Protein AF-A0A158E455-F1 (afdb_monomer)

pLDDT: mean 88.79, std 14.78, range [35.44, 98.5]

Organism: NCBI:txid1777141

Sequence (171 aa):
MMLLIKARADGWKKPTSAQAAAGNYKKPRMKWNGLDIAIENPKGTVREGVDETGKAWRTVFEHAYGEISGTEGVDGDPVDVYLGPDESAPEVYIVRQMRRKKWDQYDEDKCFLGFPSMGAAKRAYLNHYDDPRFFGGIIAMPVAEFVRKVRATREKPAMIKSILFMRSAVR

Secondary structure (DSSP, 8-state):
--SHHHHTTTT--PPPHHHHHHT-S---EEEETTEEEEEEE-TT-EEEEE-TTS-EEEEE-SSEEEEETT---TTSSPPEEEE-S-TT-SEEEEEEEEETTEEEEEEEEEEEES-S-HHHHHHHHHHH-S-GGGEEEEEEEEHHHHHHHHHHTTTS---GGG-PPP-----

InterPro domains:
  IPR041595 Inorganic pyrophosphatase domain [PF18823] (18-149)

Structure (mmCIF, N/CA/C/O backbone):
data_AF-A0A158E455-F1
#
_entry.id   AF-A0A158E455-F1
#
loop_
_atom_site.group_PDB
_atom_site.id
_atom_site.type_symbol
_atom_site.label_atom_id
_atom_site.label_alt_id
_atom_site.label_comp_id
_atom_site.label_asym_id
_atom_site.label_entity_id
_atom_site.label_seq_id
_atom_site.pdbx_PDB_ins_code
_atom_site.Cartn_x
_atom_site.Cartn_y
_atom_site.Cartn_z
_atom_site.occupancy
_atom_site.B_iso_or_equiv
_atom_site.auth_seq_id
_atom_site.auth_comp_id
_atom_site.auth_asym_id
_atom_site.auth_atom_id
_atom_site.pdbx_PDB_model_num
ATOM 1 N N . MET A 1 1 ? -24.034 3.008 -6.604 1.00 42.34 1 MET A N 1
ATOM 2 C CA . MET A 1 1 ? -22.586 2.749 -6.427 1.00 42.34 1 MET A CA 1
ATOM 3 C C . MET A 1 1 ? -21.984 3.603 -5.294 1.00 42.34 1 MET A C 1
ATOM 5 O O . MET A 1 1 ? -20.957 4.233 -5.482 1.00 42.34 1 MET A O 1
ATOM 9 N N . MET A 1 2 ? -22.626 3.663 -4.114 1.00 35.44 2 MET A N 1
ATOM 10 C CA . MET A 1 2 ? -22.209 4.527 -2.984 1.00 35.44 2 MET A CA 1
ATOM 11 C C . MET A 1 2 ? -22.090 3.752 -1.655 1.00 35.44 2 MET A C 1
ATOM 13 O O . MET A 1 2 ? -21.823 4.336 -0.610 1.00 35.44 2 MET A O 1
ATOM 17 N N . LEU A 1 3 ? -22.278 2.425 -1.693 1.00 36.47 3 LEU A N 1
ATOM 18 C CA . LEU A 1 3 ? -22.377 1.575 -0.501 1.00 36.47 3 LEU A CA 1
ATOM 19 C C . LEU A 1 3 ? -21.022 1.030 -0.004 1.00 36.47 3 LEU A C 1
ATOM 21 O O . LEU A 1 3 ? -20.918 0.647 1.152 1.00 36.47 3 LEU A O 1
ATOM 25 N N . LEU A 1 4 ? -19.975 1.024 -0.839 1.00 48.88 4 LEU A N 1
ATOM 26 C CA . LEU A 1 4 ? -18.716 0.315 -0.543 1.00 48.88 4 LEU A CA 1
ATOM 27 C C . LEU A 1 4 ? -17.630 1.181 0.121 1.00 48.88 4 LEU A C 1
ATOM 29 O O . LEU A 1 4 ? -16.778 0.652 0.825 1.00 48.88 4 LEU A O 1
ATOM 33 N N . ILE A 1 5 ? -17.677 2.515 -0.016 1.00 46.38 5 ILE A N 1
ATOM 34 C CA . ILE A 1 5 ? -16.714 3.404 0.668 1.00 46.38 5 ILE A CA 1
ATOM 35 C C . ILE A 1 5 ? -16.976 3.439 2.187 1.00 46.38 5 ILE A C 1
ATOM 37 O O . ILE A 1 5 ? -16.020 3.516 2.955 1.00 46.38 5 ILE A O 1
ATOM 41 N N . LYS A 1 6 ? -18.239 3.313 2.632 1.00 41.88 6 LYS A N 1
ATOM 42 C CA . LYS A 1 6 ? -18.596 3.279 4.066 1.00 41.88 6 LYS A CA 1
ATOM 43 C C . LYS A 1 6 ? -17.977 2.082 4.798 1.00 41.88 6 LYS A C 1
ATOM 45 O O . LYS A 1 6 ? -17.350 2.268 5.836 1.00 41.88 6 LYS A O 1
ATOM 50 N N . ALA A 1 7 ? -18.000 0.895 4.185 1.00 51.38 7 ALA A N 1
ATOM 51 C CA . ALA A 1 7 ? -17.454 -0.323 4.791 1.00 51.38 7 ALA A CA 1
ATOM 52 C C . ALA A 1 7 ? -15.953 -0.232 5.143 1.00 51.38 7 ALA A C 1
ATOM 54 O O . ALA A 1 7 ? -15.480 -0.948 6.020 1.00 51.38 7 ALA A O 1
ATOM 55 N N . ARG A 1 8 ? -15.192 0.661 4.490 1.00 63.69 8 ARG A N 1
ATOM 56 C CA . ARG A 1 8 ? -13.734 0.780 4.666 1.00 63.69 8 ARG A CA 1
ATOM 57 C C . ARG A 1 8 ? -13.305 1.629 5.869 1.00 63.69 8 ARG A C 1
ATOM 59 O O . ARG A 1 8 ? -12.115 1.677 6.167 1.00 63.69 8 ARG A O 1
ATOM 66 N N . ALA A 1 9 ? -14.234 2.307 6.545 1.00 69.12 9 ALA A N 1
ATOM 67 C CA . ALA A 1 9 ? -13.944 3.142 7.717 1.00 69.12 9 ALA A CA 1
ATOM 68 C C . ALA A 1 9 ? -14.793 2.790 8.950 1.00 69.12 9 ALA A C 1
ATOM 70 O O . ALA A 1 9 ? -14.495 3.261 10.050 1.00 69.12 9 ALA A O 1
ATOM 71 N N . ASP A 1 10 ? -15.838 1.974 8.789 1.00 80.44 10 ASP A N 1
ATOM 72 C CA . ASP A 1 10 ? -16.776 1.660 9.863 1.00 80.44 10 ASP A CA 1
ATOM 73 C C . ASP A 1 10 ? -16.066 1.019 11.067 1.00 80.44 10 ASP A C 1
ATOM 75 O O . ASP A 1 10 ? -15.408 -0.019 10.983 1.00 80.44 10 ASP A O 1
ATOM 79 N N . GLY A 1 11 ? -16.191 1.669 12.225 1.00 81.81 11 GLY A N 1
ATOM 80 C CA . GLY A 1 11 ? -15.572 1.219 13.471 1.00 81.81 11 GLY A CA 1
ATOM 81 C C . GLY A 1 11 ? -14.066 1.479 13.589 1.00 81.81 11 GLY A C 1
ATOM 82 O O . GLY A 1 11 ? -13.479 1.034 14.581 1.00 81.81 11 GLY A O 1
ATOM 83 N N . TRP A 1 12 ? -13.450 2.196 12.641 1.00 92.62 12 TRP A N 1
ATOM 84 C CA . TRP A 1 12 ? -12.068 2.660 12.759 1.00 92.62 12 TRP A CA 1
ATOM 85 C C . TRP A 1 12 ? -11.951 3.782 13.794 1.00 92.62 12 TRP A C 1
ATOM 87 O O . TRP A 1 12 ? -12.783 4.689 13.861 1.00 92.62 12 TRP A O 1
ATOM 97 N N . LYS A 1 13 ? -10.884 3.742 14.591 1.00 93.00 13 LYS A N 1
ATOM 98 C CA . LYS A 1 13 ? -10.484 4.825 15.494 1.00 93.00 13 LYS A CA 1
ATOM 99 C C . LYS A 1 13 ? -9.007 5.102 15.269 1.00 93.00 13 LYS A C 1
ATOM 101 O O . LYS A 1 13 ? -8.232 4.155 15.170 1.00 93.00 13 LYS A O 1
ATOM 106 N N . LYS A 1 14 ? -8.625 6.382 15.228 1.00 92.75 14 LYS A N 1
ATOM 107 C CA . LYS A 1 14 ? -7.219 6.777 15.086 1.00 92.75 14 LYS A CA 1
ATOM 108 C C . LYS A 1 14 ? -6.409 6.174 16.246 1.00 92.75 14 LYS A C 1
ATOM 110 O O . LYS A 1 14 ? -6.734 6.481 17.396 1.00 92.75 14 LYS A O 1
ATOM 115 N N . PRO A 1 15 ? -5.403 5.324 15.976 1.00 93.69 15 PRO A N 1
ATOM 116 C CA . PRO A 1 15 ? -4.553 4.781 17.027 1.00 93.69 15 PRO A CA 1
ATOM 117 C C . PRO A 1 15 ? -3.640 5.868 17.601 1.00 93.69 15 PRO A C 1
ATOM 119 O O . PRO A 1 15 ? -3.323 6.855 16.931 1.00 93.69 15 PRO A O 1
ATOM 122 N N . THR A 1 16 ? -3.179 5.676 18.836 1.00 92.19 16 THR A N 1
ATOM 123 C CA . THR A 1 16 ? -2.035 6.438 19.357 1.00 92.19 16 THR A CA 1
ATOM 124 C C . THR A 1 16 ? -0.754 6.041 18.619 1.00 92.19 16 THR A C 1
ATOM 126 O O . THR A 1 16 ? -0.686 4.973 18.010 1.00 92.19 16 THR A O 1
ATOM 129 N N . SER A 1 17 ? 0.300 6.857 18.706 1.00 88.12 17 SER A N 1
ATOM 130 C CA . SER A 1 17 ? 1.594 6.523 18.091 1.00 88.12 17 SER A CA 1
ATOM 131 C C . SER A 1 17 ? 2.155 5.190 18.596 1.00 88.12 17 SER A C 1
ATOM 133 O O . SER A 1 17 ? 2.675 4.410 17.805 1.00 88.12 17 SER A O 1
ATOM 135 N N . ALA A 1 18 ? 1.989 4.893 19.890 1.00 90.62 18 ALA A N 1
ATOM 136 C CA . ALA A 1 18 ? 2.411 3.623 20.478 1.00 90.62 18 ALA A CA 1
ATOM 137 C C . ALA A 1 18 ? 1.596 2.437 19.937 1.00 90.62 18 ALA A C 1
AT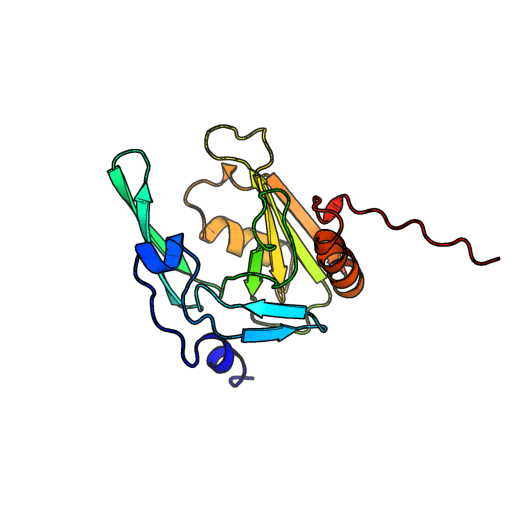OM 139 O O . ALA A 1 18 ? 2.161 1.390 19.643 1.00 90.62 18 ALA A O 1
ATOM 140 N N . GLN A 1 19 ? 0.283 2.612 19.756 1.00 93.62 19 GLN A N 1
ATOM 141 C CA . GLN A 1 19 ? -0.570 1.576 19.174 1.00 93.62 19 GLN A CA 1
ATOM 142 C C . GLN A 1 19 ? -0.249 1.318 17.703 1.00 93.62 19 GLN A C 1
ATOM 144 O O . GLN A 1 19 ? -0.213 0.168 17.276 1.00 93.62 19 GLN A O 1
ATOM 149 N N . ALA A 1 20 ? -0.008 2.382 16.934 1.00 89.19 20 ALA A N 1
ATOM 150 C CA . ALA A 1 20 ? 0.389 2.275 15.537 1.00 89.19 20 ALA A CA 1
ATOM 151 C C . ALA A 1 20 ? 1.741 1.561 15.400 1.00 89.19 20 ALA A C 1
ATOM 153 O O . ALA A 1 20 ? 1.863 0.666 14.574 1.00 89.19 20 ALA A O 1
ATOM 154 N N . ALA A 1 21 ? 2.722 1.903 16.244 1.00 87.00 21 ALA A N 1
ATOM 155 C CA . ALA A 1 21 ? 4.034 1.255 16.254 1.00 87.00 21 ALA A CA 1
ATOM 156 C C . ALA A 1 21 ? 3.970 -0.225 16.668 1.00 87.00 21 ALA A C 1
ATOM 158 O O . ALA A 1 21 ? 4.698 -1.043 16.124 1.00 87.00 21 ALA A O 1
ATOM 159 N N . ALA A 1 22 ? 3.094 -0.577 17.612 1.00 89.75 22 ALA A N 1
ATOM 160 C CA . ALA A 1 22 ? 2.907 -1.959 18.052 1.00 89.75 22 ALA A CA 1
ATOM 161 C C . ALA A 1 22 ? 1.948 -2.771 17.158 1.00 89.75 22 ALA A C 1
ATOM 163 O O . ALA A 1 22 ? 1.731 -3.952 17.418 1.00 89.75 22 ALA A O 1
ATOM 164 N N . GLY A 1 23 ? 1.290 -2.139 16.180 1.00 88.44 23 GLY A N 1
ATOM 165 C CA . GLY A 1 23 ? 0.251 -2.766 15.357 1.00 88.44 23 GLY A CA 1
ATOM 166 C C . GLY A 1 23 ? -1.007 -3.215 16.123 1.00 88.44 23 GLY A C 1
ATOM 167 O O . GLY A 1 23 ? -1.867 -3.883 15.551 1.00 88.44 23 GLY A O 1
ATOM 168 N N . ASN A 1 24 ? -1.158 -2.862 17.406 1.00 90.88 24 ASN A N 1
ATOM 169 C CA . ASN A 1 24 ? -2.151 -3.441 18.322 1.00 90.88 24 ASN A CA 1
ATOM 170 C C . ASN A 1 24 ? -3.422 -2.584 18.480 1.00 90.88 24 ASN A C 1
ATOM 172 O O . ASN A 1 24 ? -3.852 -2.230 19.580 1.00 90.88 24 ASN A O 1
ATOM 176 N N . TYR A 1 25 ? -4.059 -2.262 17.359 1.00 92.88 25 TYR A N 1
ATOM 177 C CA . TYR A 1 25 ? -5.288 -1.471 17.316 1.00 92.88 25 TYR A CA 1
ATOM 178 C C . TYR A 1 25 ? -6.350 -2.121 16.430 1.00 92.88 25 TYR A C 1
ATOM 180 O O . TYR A 1 25 ? -6.087 -3.026 15.640 1.00 92.88 25 TYR A O 1
ATOM 188 N N . LYS A 1 26 ? -7.599 -1.669 16.576 1.00 91.50 26 LYS A N 1
ATOM 189 C CA . LYS A 1 26 ? -8.715 -2.199 15.791 1.00 91.50 26 LYS A CA 1
ATOM 190 C C . LYS A 1 26 ? -8.626 -1.702 14.344 1.00 91.50 26 LYS A C 1
ATOM 192 O O . LYS A 1 26 ? -8.987 -0.561 14.061 1.00 91.50 26 LYS A O 1
ATOM 197 N N . LYS A 1 27 ? -8.217 -2.593 13.442 1.00 93.75 27 LYS A N 1
ATOM 198 C CA . LYS A 1 27 ? -8.256 -2.410 11.985 1.00 93.75 27 LYS A CA 1
ATOM 199 C C . LYS A 1 27 ? -9.591 -2.957 11.440 1.00 93.75 27 LYS A C 1
ATOM 201 O O . LYS A 1 27 ? -9.867 -4.143 11.653 1.00 93.75 27 LYS A O 1
ATOM 206 N N . PRO A 1 28 ? -10.457 -2.156 10.781 1.00 93.94 28 PRO A N 1
ATOM 207 C CA . PRO A 1 28 ? -11.573 -2.691 10.002 1.00 93.94 28 PRO A CA 1
ATOM 208 C C . PRO A 1 28 ? -11.074 -3.714 8.985 1.00 93.94 28 PRO A C 1
ATOM 210 O O . PRO A 1 28 ? -9.942 -3.617 8.513 1.00 93.94 28 PRO A O 1
ATOM 213 N N . ARG A 1 29 ? -11.908 -4.696 8.644 1.00 92.38 29 ARG A N 1
ATOM 214 C CA . ARG A 1 29 ? -11.509 -5.787 7.752 1.00 92.38 29 ARG A CA 1
ATOM 215 C C . ARG A 1 29 ? -12.455 -5.915 6.575 1.00 92.38 29 ARG A C 1
ATOM 217 O O . ARG A 1 29 ? -13.658 -5.714 6.725 1.00 92.38 29 ARG A O 1
ATOM 224 N N . MET A 1 30 ? -11.917 -6.307 5.427 1.00 91.88 30 MET A 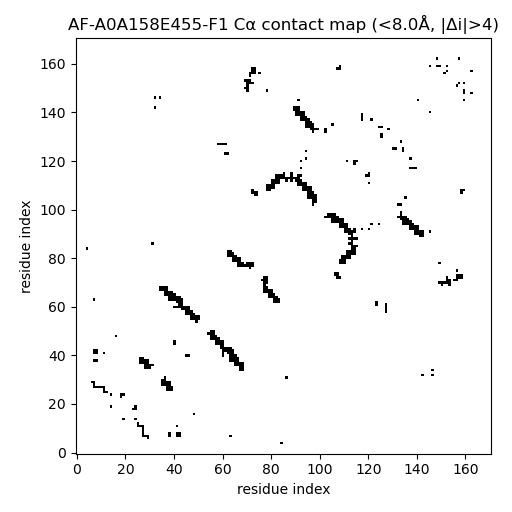N 1
ATOM 225 C CA . MET A 1 30 ? -12.708 -6.660 4.251 1.00 91.88 30 MET A CA 1
ATOM 226 C C . MET A 1 30 ? -12.157 -7.907 3.564 1.00 91.88 30 MET A C 1
ATOM 228 O O . MET A 1 30 ? -10.973 -8.226 3.669 1.00 91.88 30 MET A O 1
ATOM 232 N N . LYS A 1 31 ? -13.028 -8.608 2.835 1.00 93.38 31 LYS A N 1
ATOM 233 C CA . LYS A 1 31 ? -12.631 -9.714 1.963 1.00 93.38 31 LYS A CA 1
ATOM 234 C C . LYS A 1 31 ? -12.549 -9.224 0.522 1.00 93.38 31 LYS A C 1
ATOM 236 O O . LYS A 1 31 ? -13.455 -8.539 0.062 1.00 93.38 31 LYS A O 1
ATOM 241 N N . TRP A 1 32 ? -11.501 -9.617 -0.195 1.00 94.31 32 TRP A N 1
ATOM 242 C CA . TRP A 1 32 ? -11.344 -9.328 -1.623 1.00 94.31 32 TRP A CA 1
ATOM 243 C C . TRP A 1 32 ? -10.666 -10.512 -2.313 1.00 94.31 32 TRP A C 1
ATOM 245 O O . TRP A 1 32 ? -9.579 -10.913 -1.912 1.00 94.31 32 TRP A O 1
ATOM 255 N N . ASN A 1 33 ? -11.322 -11.125 -3.306 1.00 94.06 33 ASN A N 1
ATOM 256 C CA . ASN A 1 33 ? -10.826 -12.317 -4.019 1.00 94.06 33 ASN A CA 1
ATOM 257 C C . ASN A 1 33 ? -10.305 -13.446 -3.095 1.00 94.06 33 ASN A C 1
ATOM 259 O O . ASN A 1 33 ? -9.307 -14.112 -3.369 1.00 94.06 33 ASN A O 1
ATOM 263 N N . GLY A 1 34 ? -10.980 -13.653 -1.958 1.00 94.50 34 GLY A N 1
ATOM 264 C CA . GLY A 1 34 ? -10.594 -14.650 -0.955 1.00 94.50 34 GLY A CA 1
ATOM 265 C C . GLY A 1 34 ? -9.356 -14.287 -0.123 1.00 94.50 34 GLY A C 1
ATOM 266 O O . GLY A 1 34 ? -8.843 -15.150 0.590 1.00 94.50 34 GLY A O 1
ATOM 267 N N . LEU A 1 35 ? -8.857 -13.056 -0.216 1.00 95.94 35 LEU A N 1
ATOM 268 C CA . LEU A 1 35 ? -7.879 -12.470 0.700 1.00 95.94 35 LEU A CA 1
ATOM 269 C C . LEU A 1 35 ? -8.599 -11.721 1.825 1.00 95.94 35 LEU A C 1
ATOM 271 O O . LEU A 1 35 ? -9.733 -11.270 1.655 1.00 95.94 35 LEU A O 1
ATOM 275 N N . ASP A 1 36 ? -7.936 -11.601 2.972 1.00 96.25 36 ASP A N 1
ATOM 276 C CA . ASP A 1 36 ? -8.393 -10.800 4.104 1.00 96.25 36 ASP A CA 1
ATOM 277 C C . ASP A 1 36 ? -7.516 -9.555 4.222 1.00 96.25 36 ASP A C 1
ATOM 279 O O . ASP A 1 36 ? -6.300 -9.671 4.351 1.00 96.25 36 ASP A O 1
ATOM 283 N N . ILE A 1 37 ? -8.131 -8.378 4.165 1.00 96.00 37 ILE A N 1
ATOM 284 C CA . ILE A 1 37 ? -7.434 -7.094 4.181 1.00 96.00 37 ILE A CA 1
ATOM 285 C C . ILE A 1 37 ? -7.776 -6.384 5.483 1.00 96.00 37 ILE A C 1
ATOM 287 O O . ILE A 1 37 ? -8.957 -6.168 5.768 1.00 96.00 37 ILE A O 1
ATOM 291 N N . ALA A 1 38 ? -6.756 -6.016 6.257 1.00 95.69 38 ALA A N 1
ATOM 292 C CA . ALA A 1 38 ? -6.908 -5.175 7.437 1.00 95.69 38 ALA A CA 1
ATOM 293 C C . ALA A 1 38 ? -6.600 -3.723 7.062 1.00 95.69 38 ALA A C 1
ATOM 295 O O . ALA A 1 38 ? -5.531 -3.426 6.543 1.00 95.69 38 ALA A O 1
ATOM 296 N N . ILE A 1 39 ? -7.544 -2.820 7.309 1.00 95.81 39 ILE A N 1
ATOM 297 C CA . ILE A 1 39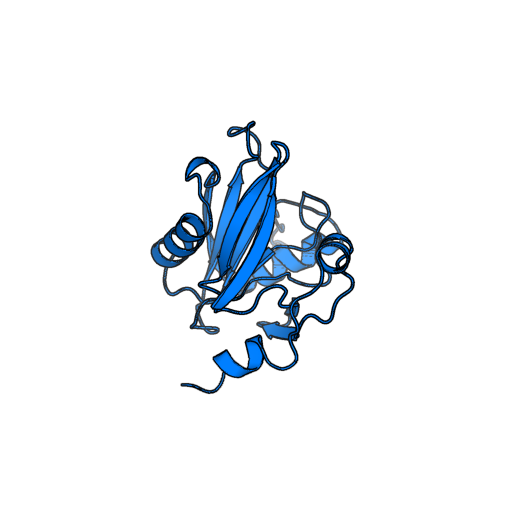 ? -7.440 -1.411 6.933 1.00 95.81 39 ILE A CA 1
ATOM 298 C C . ILE A 1 39 ? -6.825 -0.635 8.095 1.00 95.81 39 ILE A C 1
ATOM 300 O O . ILE A 1 39 ? -7.418 -0.509 9.167 1.00 95.81 39 ILE A O 1
ATOM 304 N N . GLU A 1 40 ? -5.639 -0.092 7.863 1.00 95.19 40 GLU A N 1
ATOM 305 C CA . GLU A 1 40 ? -4.872 0.672 8.845 1.00 95.19 40 GLU A CA 1
ATOM 306 C C . GLU A 1 40 ? -5.239 2.150 8.824 1.00 95.19 40 GLU A C 1
ATOM 308 O O . GLU A 1 40 ? -5.487 2.763 9.865 1.00 95.19 40 GLU A O 1
ATOM 313 N N . ASN A 1 41 ? -5.341 2.709 7.618 1.00 95.31 41 ASN A N 1
ATOM 314 C CA . ASN A 1 41 ? -5.663 4.104 7.377 1.00 95.31 41 ASN A CA 1
ATOM 315 C C . ASN A 1 41 ? -6.782 4.199 6.332 1.00 95.31 41 ASN A C 1
ATOM 317 O O . ASN A 1 41 ? -6.525 4.097 5.130 1.00 95.31 41 ASN A O 1
ATOM 321 N N . PRO A 1 42 ? -8.043 4.406 6.752 1.00 94.94 42 PRO A N 1
ATOM 322 C CA . PRO A 1 42 ? -9.134 4.675 5.829 1.00 94.94 42 PRO A CA 1
ATOM 323 C C . PRO A 1 42 ? -8.885 5.931 4.985 1.00 94.94 42 PRO A C 1
ATOM 325 O O . PRO A 1 42 ? -8.183 6.861 5.396 1.00 94.94 42 PRO A O 1
ATOM 328 N N . LYS A 1 43 ? -9.527 5.993 3.815 1.00 93.44 43 LYS A N 1
ATOM 329 C CA . LYS A 1 43 ? -9.500 7.179 2.950 1.00 93.44 43 LYS A CA 1
ATOM 330 C C . LYS A 1 43 ? -9.948 8.428 3.722 1.00 93.44 43 LYS A C 1
ATOM 332 O O . LYS A 1 43 ? -10.958 8.404 4.419 1.00 93.44 43 LYS A O 1
ATOM 337 N N . GLY A 1 44 ? -9.222 9.525 3.543 1.00 92.88 44 GLY A N 1
ATOM 338 C CA . GLY A 1 44 ? -9.453 10.819 4.182 1.00 92.88 44 GLY A CA 1
ATOM 339 C C . GLY A 1 44 ? -8.838 10.946 5.576 1.00 92.88 44 GLY A C 1
ATOM 340 O O . GLY A 1 44 ? -8.844 12.040 6.137 1.00 92.88 44 GLY A O 1
ATOM 341 N N . THR A 1 45 ? -8.291 9.865 6.140 1.00 94.31 45 THR A N 1
ATOM 342 C CA . THR A 1 45 ? -7.599 9.932 7.431 1.00 94.31 45 THR A CA 1
ATOM 343 C C . THR A 1 45 ? -6.192 10.501 7.285 1.00 94.31 45 THR A C 1
ATOM 345 O O . THR A 1 45 ? -5.645 10.620 6.186 1.00 94.31 45 THR A O 1
ATOM 348 N N . VAL A 1 46 ? -5.616 10.889 8.420 1.00 92.88 46 VAL A N 1
ATOM 349 C CA . VAL A 1 46 ? -4.293 11.501 8.496 1.00 92.88 46 VAL A CA 1
ATOM 350 C C . VAL A 1 46 ? -3.410 10.663 9.404 1.00 92.88 46 VAL A C 1
ATOM 352 O O . VAL A 1 46 ? -3.790 10.379 10.545 1.00 92.88 46 VAL A O 1
ATOM 355 N N . ARG A 1 47 ? -2.216 10.335 8.912 1.00 90.94 47 ARG A N 1
ATOM 356 C CA . ARG A 1 47 ? -1.111 9.823 9.724 1.00 90.94 47 ARG A CA 1
ATOM 357 C C . ARG A 1 47 ? -0.071 10.923 9.860 1.00 90.94 47 ARG A C 1
ATOM 359 O O . ARG A 1 47 ? 0.198 11.649 8.909 1.00 90.94 47 ARG A O 1
ATOM 366 N N . GLU A 1 48 ? 0.478 11.070 11.049 1.00 91.38 48 GLU A N 1
ATOM 367 C CA . GLU A 1 48 ? 1.465 12.098 11.354 1.00 91.38 48 GLU A CA 1
ATOM 368 C C . GLU A 1 48 ? 2.460 11.560 12.373 1.00 91.38 48 GLU A C 1
ATOM 370 O O . GLU A 1 48 ? 2.165 10.610 13.104 1.00 91.38 48 GLU A O 1
ATOM 375 N N . GLY A 1 49 ? 3.642 12.156 12.402 1.00 89.50 49 GLY A N 1
ATOM 376 C CA . GLY A 1 49 ? 4.719 11.738 13.280 1.00 89.50 49 GLY A CA 1
ATOM 377 C C . GLY A 1 49 ? 5.904 12.681 13.193 1.00 89.50 49 GLY A C 1
ATOM 378 O O . GLY A 1 49 ? 5.797 13.798 12.690 1.00 89.50 49 GLY A O 1
ATOM 379 N N . VAL A 1 50 ? 7.039 12.214 13.697 1.00 89.31 50 VAL A N 1
ATOM 380 C CA . VAL A 1 50 ? 8.315 12.926 13.667 1.00 89.31 50 VAL A CA 1
ATOM 381 C C . VAL A 1 50 ? 9.345 11.995 13.036 1.00 89.31 50 VAL A C 1
ATOM 383 O O . VAL A 1 50 ? 9.334 10.798 13.319 1.00 89.31 50 VAL A O 1
ATOM 386 N N . ASP A 1 51 ? 10.164 12.505 12.119 1.00 84.88 51 ASP A N 1
ATOM 387 C CA . ASP A 1 51 ? 11.219 11.721 11.476 1.00 84.88 51 ASP A CA 1
ATOM 388 C C . ASP A 1 51 ? 12.493 11.636 12.336 1.00 84.88 51 ASP A C 1
ATOM 390 O O . ASP A 1 51 ? 12.589 12.228 13.412 1.00 84.88 51 ASP A O 1
ATOM 394 N N . GLU A 1 52 ? 13.498 10.906 11.844 1.00 84.38 52 GLU A N 1
ATOM 395 C CA . GLU A 1 52 ? 14.799 10.719 12.509 1.00 84.38 52 GLU A CA 1
ATOM 396 C C . GLU A 1 52 ? 15.532 12.036 12.824 1.00 84.38 52 GLU A C 1
ATOM 398 O O . GLU A 1 52 ? 16.424 12.056 13.667 1.00 84.38 52 GLU A O 1
ATOM 403 N N . THR A 1 53 ? 15.190 13.132 12.138 1.00 88.38 53 THR A N 1
ATOM 404 C CA . THR A 1 53 ? 15.809 14.455 12.314 1.00 88.38 53 THR A CA 1
ATOM 405 C C . THR A 1 53 ? 15.033 15.356 13.270 1.00 88.38 53 THR A C 1
ATOM 407 O O . THR A 1 53 ? 15.427 16.499 13.494 1.00 88.38 53 THR A O 1
ATOM 410 N N . GLY A 1 54 ? 13.929 14.865 13.841 1.00 90.88 54 GLY A N 1
ATOM 411 C CA . GLY A 1 54 ? 13.043 15.666 14.681 1.00 90.88 54 GLY A CA 1
ATOM 412 C C . GLY A 1 54 ? 12.037 16.501 13.883 1.00 90.88 54 GLY A C 1
ATOM 413 O O . GLY A 1 54 ? 11.297 17.291 14.470 1.00 90.88 54 GLY A O 1
ATOM 414 N N . LYS A 1 55 ? 11.967 16.339 12.555 1.00 91.19 55 LYS A N 1
ATOM 415 C CA . LYS A 1 55 ? 11.023 17.079 11.715 1.00 91.19 55 LYS A CA 1
ATOM 416 C C . LYS A 1 55 ? 9.656 16.397 11.726 1.00 91.19 55 LYS A C 1
ATOM 418 O O . LYS A 1 55 ? 9.534 15.206 11.441 1.00 91.19 55 LYS A O 1
ATOM 423 N N . ALA A 1 56 ? 8.612 17.168 12.024 1.00 93.44 56 ALA A N 1
ATOM 424 C CA . ALA A 1 56 ? 7.238 16.690 11.937 1.00 93.44 56 ALA A CA 1
ATOM 425 C C . ALA A 1 56 ? 6.843 16.397 10.480 1.00 93.44 56 ALA A C 1
ATOM 427 O O . ALA A 1 56 ? 7.151 17.171 9.569 1.00 93.44 56 ALA A O 1
ATOM 428 N N . TRP A 1 57 ? 6.1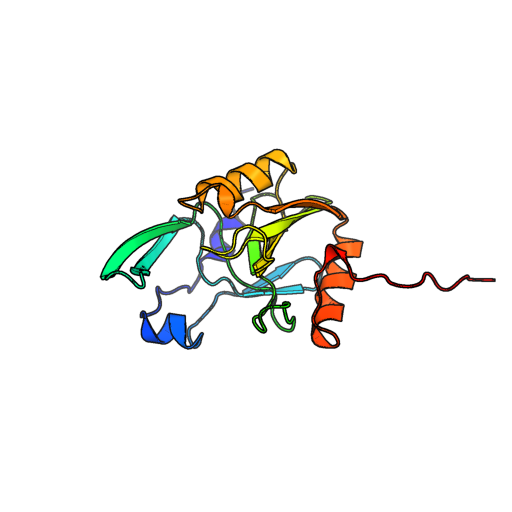16 15.303 10.271 1.00 91.00 57 TRP A N 1
ATOM 429 C CA . TRP A 1 57 ? 5.543 14.922 8.985 1.00 91.00 57 TRP A CA 1
ATOM 430 C C . TRP A 1 57 ? 4.061 14.591 9.137 1.00 91.00 57 TRP A C 1
ATOM 432 O O . TRP A 1 57 ? 3.588 14.214 10.211 1.00 91.00 57 TRP A O 1
ATOM 442 N N . ARG A 1 58 ? 3.318 14.750 8.041 1.00 93.38 58 ARG A N 1
ATOM 443 C CA . ARG A 1 58 ? 1.875 14.529 7.983 1.00 93.38 58 ARG A CA 1
ATOM 444 C C . ARG A 1 58 ? 1.488 14.069 6.584 1.00 93.38 58 ARG A C 1
ATOM 446 O O . ARG A 1 58 ? 1.804 14.751 5.615 1.00 93.38 58 ARG A O 1
ATOM 453 N N . THR A 1 59 ? 0.741 12.977 6.506 1.00 92.56 59 THR A N 1
ATOM 454 C CA . THR A 1 59 ? 0.267 12.384 5.254 1.00 92.56 59 THR A CA 1
ATOM 455 C C . THR A 1 59 ? -1.242 12.204 5.309 1.00 92.56 59 THR A C 1
ATOM 457 O O . THR A 1 59 ? -1.780 11.618 6.252 1.00 92.56 59 THR A O 1
ATOM 460 N N . VAL A 1 60 ? -1.933 12.714 4.289 1.00 93.94 60 VAL A N 1
ATOM 461 C CA . VAL A 1 60 ? -3.370 12.499 4.086 1.00 93.94 60 VAL A CA 1
ATOM 462 C C . VAL A 1 60 ? -3.555 11.290 3.173 1.00 93.94 60 VAL A C 1
ATOM 464 O O . VAL A 1 60 ? -2.972 11.219 2.094 1.00 93.94 60 VAL A O 1
ATOM 467 N N . PHE A 1 61 ? -4.381 10.336 3.588 1.00 94.31 61 PHE A N 1
ATOM 468 C CA . PHE A 1 61 ? -4.639 9.123 2.818 1.00 94.31 61 PHE A CA 1
ATOM 469 C C . PHE A 1 61 ? -5.733 9.365 1.771 1.00 94.31 61 PHE A C 1
ATOM 471 O O . PHE A 1 61 ? -6.921 9.266 2.063 1.00 94.31 61 PHE A O 1
ATOM 478 N N . GLU A 1 62 ? -5.356 9.667 0.525 1.00 94.44 62 GLU A N 1
ATOM 479 C CA . GLU A 1 62 ? -6.309 9.815 -0.598 1.00 94.44 62 GLU A CA 1
ATOM 480 C C . GLU A 1 62 ? -7.034 8.503 -0.950 1.00 94.44 62 GLU A C 1
ATOM 482 O O . GLU A 1 62 ? -8.147 8.502 -1.491 1.00 94.44 62 GLU A O 1
ATOM 487 N N . HIS A 1 63 ? -6.412 7.383 -0.590 1.00 95.19 63 HIS A N 1
ATOM 488 C CA . HIS A 1 63 ? -6.907 6.023 -0.742 1.00 95.19 63 HIS A CA 1
ATOM 489 C C . HIS A 1 63 ? -6.817 5.300 0.598 1.00 95.19 63 HIS A C 1
ATOM 491 O O . HIS A 1 63 ? -5.941 5.604 1.403 1.00 95.19 63 HIS A O 1
ATOM 497 N N . ALA A 1 64 ? -7.721 4.347 0.836 1.00 95.69 64 ALA A N 1
ATOM 498 C CA . ALA A 1 64 ? -7.595 3.498 2.013 1.00 95.69 64 ALA A CA 1
ATOM 499 C C . ALA A 1 64 ? -6.342 2.626 1.872 1.00 95.69 64 ALA A C 1
ATOM 501 O O . ALA A 1 64 ? -6.079 2.110 0.784 1.00 95.69 64 ALA A O 1
ATOM 502 N N . TYR A 1 65 ? -5.608 2.481 2.964 1.00 96.38 65 TYR A N 1
ATOM 503 C CA . TYR A 1 65 ? -4.363 1.736 3.053 1.00 96.38 65 TYR A CA 1
ATOM 504 C C . TYR A 1 65 ? -4.427 0.730 4.196 1.00 96.38 65 TYR A C 1
ATOM 506 O O . TYR A 1 65 ? -5.086 0.965 5.218 1.00 96.38 65 TYR A O 1
ATOM 514 N N . GLY A 1 66 ? -3.727 -0.376 4.017 1.00 96.19 66 GLY A N 1
ATOM 515 C CA . GLY A 1 66 ? -3.433 -1.317 5.076 1.00 96.19 66 GLY A CA 1
ATOM 516 C C . GLY A 1 66 ? -2.693 -2.515 4.522 1.00 96.19 66 GLY A C 1
ATOM 517 O O . GLY A 1 66 ? -1.868 -2.363 3.628 1.00 96.19 66 GLY A O 1
ATOM 518 N N . GLU A 1 67 ? -3.039 -3.701 5.004 1.00 96.62 67 GLU A N 1
ATOM 519 C CA . GLU A 1 67 ? -2.224 -4.896 4.803 1.00 96.62 67 GLU A CA 1
ATOM 520 C C . GLU A 1 67 ? -3.065 -6.121 4.409 1.00 96.62 67 GLU A C 1
ATOM 522 O O . GLU A 1 67 ? -4.246 -6.244 4.765 1.00 96.62 67 GLU A O 1
ATOM 527 N N . ILE A 1 68 ? -2.448 -7.071 3.707 1.00 97.31 68 ILE A N 1
ATOM 528 C CA . ILE A 1 68 ? -3.041 -8.374 3.393 1.00 97.31 68 ILE A CA 1
ATOM 529 C C . ILE A 1 68 ? -2.661 -9.351 4.508 1.00 97.31 68 ILE A C 1
ATOM 531 O O . ILE A 1 68 ? -1.528 -9.820 4.600 1.00 97.31 68 ILE A O 1
ATOM 535 N N . SER A 1 69 ? -3.609 -9.689 5.378 1.00 95.75 69 SER A N 1
ATOM 536 C CA . SER A 1 69 ? -3.300 -10.489 6.564 1.00 95.75 69 SER A CA 1
ATOM 537 C C . SER A 1 69 ? -2.953 -11.940 6.239 1.00 95.75 69 SER A C 1
ATOM 539 O O . SER A 1 69 ? -3.555 -12.571 5.369 1.00 95.75 69 SER A O 1
ATOM 541 N N . GLY A 1 70 ? -2.008 -12.483 7.011 1.00 95.06 70 GLY A N 1
ATOM 542 C CA . GLY A 1 70 ? -1.492 -13.838 6.818 1.00 95.06 70 GLY A CA 1
ATOM 543 C C . GLY A 1 70 ? -0.519 -13.960 5.646 1.00 95.06 70 GLY A C 1
ATOM 544 O O . GLY A 1 70 ? -0.312 -15.069 5.163 1.00 95.06 70 GLY A O 1
ATOM 545 N N . THR A 1 71 ? 0.035 -12.839 5.186 1.00 96.19 71 THR A N 1
ATOM 546 C CA . THR A 1 71 ? 1.125 -12.769 4.208 1.00 96.19 71 THR A CA 1
ATOM 547 C C . THR A 1 71 ? 2.364 -12.210 4.897 1.00 96.19 71 THR A C 1
ATOM 549 O O . THR A 1 71 ? 2.240 -11.605 5.960 1.00 96.19 71 THR A O 1
ATOM 552 N N . GLU A 1 72 ? 3.533 -12.426 4.305 1.00 94.88 72 GLU A N 1
ATOM 553 C CA . GLU A 1 72 ? 4.797 -11.878 4.800 1.00 94.88 72 GLU A CA 1
ATOM 554 C C . GLU A 1 72 ? 5.579 -11.287 3.623 1.00 94.88 72 GLU A C 1
ATOM 556 O O . GLU A 1 72 ? 5.846 -11.961 2.626 1.00 94.88 72 GLU A O 1
ATOM 561 N N . GLY A 1 73 ? 5.848 -9.991 3.687 1.00 90.19 73 GLY A N 1
ATOM 562 C CA . GLY A 1 73 ? 6.679 -9.243 2.764 1.00 90.19 73 GLY A CA 1
ATOM 563 C C . GLY A 1 73 ? 8.159 -9.537 2.980 1.00 90.19 73 GLY A C 1
ATOM 564 O O . GLY A 1 73 ? 8.571 -10.259 3.883 1.00 90.19 73 GLY A O 1
ATOM 565 N N . VAL A 1 74 ? 8.997 -8.983 2.110 1.00 88.94 74 VAL A N 1
ATOM 566 C CA . VAL A 1 74 ? 10.463 -9.134 2.210 1.00 88.94 74 VAL A CA 1
ATOM 567 C C . VAL A 1 74 ? 11.080 -8.384 3.394 1.00 88.94 74 VAL A C 1
ATOM 569 O O . VAL A 1 74 ? 12.226 -8.638 3.753 1.00 88.94 74 VAL A O 1
ATOM 572 N N . ASP A 1 75 ? 10.334 -7.434 3.938 1.00 85.88 75 ASP A N 1
ATOM 573 C CA . ASP A 1 75 ? 10.642 -6.583 5.078 1.00 85.88 75 ASP A CA 1
ATOM 574 C C . ASP A 1 75 ? 10.235 -7.231 6.408 1.00 85.88 75 ASP A C 1
ATOM 576 O O . ASP A 1 75 ? 10.625 -6.737 7.464 1.00 85.88 75 ASP A O 1
ATOM 580 N N . GLY A 1 76 ? 9.531 -8.368 6.357 1.00 89.56 76 GLY A N 1
ATOM 581 C CA . GLY A 1 76 ? 9.040 -9.105 7.521 1.00 89.56 76 GLY A CA 1
ATOM 582 C C . GLY A 1 76 ? 7.656 -8.662 8.001 1.00 89.56 76 GLY A C 1
ATOM 583 O O . GLY A 1 76 ? 7.111 -9.293 8.906 1.00 89.56 76 GLY A O 1
ATOM 584 N N . ASP A 1 77 ? 7.071 -7.634 7.384 1.00 91.75 77 ASP A N 1
ATOM 585 C CA . ASP A 1 77 ? 5.716 -7.165 7.672 1.00 91.75 77 ASP A CA 1
ATOM 586 C C . ASP A 1 77 ? 4.710 -7.761 6.671 1.00 91.75 77 ASP A C 1
ATOM 588 O O . ASP A 1 77 ? 5.095 -8.261 5.613 1.00 91.75 77 ASP A O 1
ATOM 592 N N . PRO A 1 78 ? 3.399 -7.783 6.962 1.00 95.50 78 PRO A N 1
ATOM 593 C CA . PRO A 1 78 ? 2.412 -8.220 5.982 1.00 95.50 78 PRO A CA 1
ATOM 594 C C . PRO A 1 78 ? 2.409 -7.341 4.723 1.00 95.50 78 PRO A C 1
ATOM 596 O O . PRO A 1 78 ? 2.670 -6.147 4.781 1.00 95.50 78 PRO A O 1
ATOM 599 N N . VAL A 1 79 ? 2.061 -7.919 3.569 1.00 96.69 79 VAL A N 1
ATOM 600 C CA . VAL A 1 79 ? 2.112 -7.201 2.285 1.00 96.69 79 VAL A CA 1
ATOM 601 C C . VAL A 1 79 ? 1.151 -6.012 2.265 1.00 96.69 79 VAL A C 1
ATOM 603 O O . VAL A 1 79 ? -0.062 -6.169 2.447 1.00 96.69 79 VAL A O 1
ATOM 606 N N . ASP A 1 80 ? 1.697 -4.854 1.916 1.00 97.19 80 ASP A N 1
ATOM 607 C CA . ASP A 1 80 ? 0.994 -3.581 1.868 1.00 97.19 80 ASP A CA 1
ATOM 608 C C . ASP A 1 80 ? 0.037 -3.417 0.692 1.00 97.19 80 ASP A C 1
ATOM 610 O O . ASP A 1 80 ? 0.302 -3.829 -0.447 1.00 97.19 80 ASP A O 1
ATOM 614 N N . VAL A 1 81 ? -1.073 -2.722 0.953 1.00 97.62 81 VAL A N 1
ATOM 615 C CA . VAL A 1 81 ? -2.124 -2.498 -0.031 1.00 97.62 81 VAL A CA 1
ATOM 616 C C . VAL A 1 81 ? -2.783 -1.119 0.040 1.00 97.62 81 VAL A C 1
ATOM 618 O O . VAL A 1 81 ? -3.223 -0.656 1.088 1.00 97.62 81 VAL A O 1
ATOM 621 N N . TYR A 1 82 ? -2.947 -0.499 -1.129 1.00 97.81 82 TYR A N 1
ATOM 622 C CA . TYR A 1 82 ? -3.823 0.642 -1.381 1.00 97.81 82 TYR A CA 1
ATOM 623 C C . TYR A 1 82 ? -5.081 0.195 -2.124 1.00 97.81 82 TYR A C 1
ATOM 625 O O . TYR A 1 82 ? -5.024 -0.574 -3.087 1.00 97.81 82 TYR A O 1
ATOM 633 N N . LEU A 1 83 ? -6.227 0.735 -1.710 1.00 96.75 83 LEU A N 1
ATOM 634 C CA . LEU A 1 83 ? -7.536 0.364 -2.239 1.00 96.75 83 LEU A CA 1
ATOM 635 C C . LEU A 1 83 ? -8.138 1.488 -3.090 1.00 96.75 83 LEU A C 1
ATOM 637 O O . LEU A 1 83 ? -8.559 2.541 -2.593 1.00 96.75 83 LEU A O 1
ATOM 641 N N . GLY A 1 84 ? -8.228 1.225 -4.388 1.00 94.75 84 GLY A N 1
ATOM 642 C CA . GLY A 1 84 ? -8.930 2.026 -5.378 1.00 94.75 84 GLY A CA 1
ATOM 643 C C . GLY A 1 84 ? -10.455 1.840 -5.335 1.00 94.75 84 GLY A C 1
ATOM 644 O O . GLY A 1 84 ? -10.983 1.080 -4.510 1.00 94.75 84 GLY A O 1
ATOM 645 N N . PRO A 1 85 ? -11.195 2.595 -6.164 1.00 91.06 85 PRO A N 1
ATOM 646 C CA . PRO A 1 85 ? -12.656 2.624 -6.130 1.00 91.06 85 PRO A CA 1
ATOM 647 C C . PRO A 1 85 ? -13.339 1.426 -6.811 1.00 91.06 85 PRO A C 1
ATOM 649 O O . PRO A 1 85 ? -14.519 1.210 -6.548 1.00 91.06 85 PRO A O 1
ATOM 652 N N . ASP A 1 86 ? -12.643 0.669 -7.665 1.00 92.50 86 ASP A N 1
ATOM 653 C CA . ASP A 1 86 ? -13.233 -0.404 -8.474 1.00 92.50 86 ASP A CA 1
ATOM 654 C C . ASP A 1 86 ? -12.708 -1.782 -8.059 1.00 92.50 86 ASP A C 1
ATOM 656 O O . ASP A 1 86 ? -11.702 -2.257 -8.567 1.00 92.50 86 ASP A O 1
ATOM 660 N N . GLU A 1 87 ? -13.396 -2.470 -7.152 1.00 88.75 87 GLU A N 1
ATOM 661 C CA . GLU A 1 87 ? -12.968 -3.795 -6.671 1.00 88.75 87 GLU A CA 1
ATOM 662 C C . GLU A 1 87 ? -12.976 -4.890 -7.750 1.00 88.75 87 GLU A C 1
ATOM 664 O O . GLU A 1 87 ? -12.393 -5.955 -7.526 1.00 88.75 87 GLU A O 1
ATOM 669 N N . SER A 1 88 ? -13.605 -4.625 -8.903 1.00 90.06 88 SER A N 1
ATOM 670 C CA . SER A 1 88 ? -13.688 -5.542 -10.040 1.00 90.06 88 SER A CA 1
ATOM 671 C C . SER A 1 88 ? -12.552 -5.382 -11.051 1.00 90.06 88 SER A C 1
ATOM 673 O O . SER A 1 88 ? -12.490 -6.157 -12.008 1.00 90.06 88 SER A O 1
ATOM 675 N N . ALA A 1 89 ? -11.638 -4.424 -10.839 1.00 93.88 89 ALA A N 1
ATOM 676 C CA . ALA A 1 89 ? -10.509 -4.217 -11.737 1.00 93.88 89 ALA A CA 1
ATOM 677 C C . ALA A 1 89 ? -9.725 -5.534 -11.936 1.00 93.88 89 ALA A C 1
ATOM 679 O O . ALA A 1 89 ? -9.363 -6.190 -10.954 1.00 93.88 89 ALA A O 1
ATOM 680 N N . PRO A 1 90 ? -9.442 -5.931 -13.190 1.00 95.25 90 PRO A N 1
ATOM 681 C CA . PRO A 1 90 ? -8.888 -7.251 -13.500 1.00 95.25 90 PRO A CA 1
ATOM 682 C C . PRO A 1 90 ? -7.401 -7.387 -13.148 1.00 95.25 90 PRO A C 1
ATOM 684 O O . PRO A 1 90 ? -6.863 -8.499 -13.126 1.00 95.25 90 PRO A O 1
ATOM 687 N N . GLU A 1 91 ? -6.737 -6.265 -12.870 1.00 97.62 91 GLU A N 1
ATOM 688 C CA . GLU A 1 91 ? -5.311 -6.185 -12.587 1.00 97.62 91 GLU A CA 1
ATOM 689 C C . GLU A 1 91 ? -5.035 -5.558 -11.220 1.00 97.62 91 GLU A C 1
ATOM 691 O O . GLU A 1 91 ? -5.737 -4.665 -10.743 1.00 97.62 91 GLU A O 1
ATOM 696 N N . VAL A 1 92 ? -3.945 -6.022 -10.622 1.00 98.38 92 VAL A N 1
ATOM 697 C CA . VAL A 1 92 ? -3.266 -5.409 -9.488 1.00 98.38 92 VAL A CA 1
ATOM 698 C C . VAL A 1 92 ? -2.008 -4.740 -10.003 1.00 98.38 92 VAL A C 1
ATOM 700 O O . VAL A 1 92 ? -1.247 -5.349 -10.758 1.00 98.38 92 VAL A O 1
ATOM 703 N N . TYR A 1 93 ? -1.755 -3.511 -9.565 1.00 98.44 93 TYR A N 1
ATOM 704 C CA . TYR A 1 93 ? -0.497 -2.840 -9.873 1.00 98.44 93 TYR A CA 1
ATOM 705 C C . TYR A 1 93 ? 0.435 -2.906 -8.675 1.00 98.44 93 TYR A C 1
ATOM 707 O O . TYR A 1 93 ? 0.054 -2.538 -7.570 1.00 98.44 93 TYR A O 1
ATOM 715 N N . ILE A 1 94 ? 1.654 -3.385 -8.883 1.00 98.31 94 ILE A N 1
ATOM 716 C CA . ILE A 1 94 ? 2.624 -3.590 -7.805 1.00 98.31 94 ILE A CA 1
ATOM 717 C C . ILE A 1 94 ? 3.730 -2.568 -7.993 1.00 98.31 94 ILE A C 1
ATOM 719 O O . ILE A 1 94 ? 4.443 -2.610 -9.001 1.00 98.31 94 ILE A O 1
ATOM 723 N N . VAL A 1 95 ? 3.833 -1.631 -7.052 1.00 98.12 95 VAL A N 1
ATOM 724 C CA . VAL A 1 95 ? 4.905 -0.639 -7.012 1.00 98.12 95 VAL A CA 1
ATOM 725 C C . VAL A 1 95 ? 6.054 -1.191 -6.194 1.00 98.12 95 VAL A C 1
ATOM 727 O O . VAL A 1 95 ? 5.873 -1.601 -5.052 1.00 98.12 95 VAL A O 1
ATOM 730 N N . ARG A 1 96 ? 7.246 -1.137 -6.777 1.00 96.12 96 ARG A N 1
ATOM 731 C CA . ARG A 1 96 ? 8.493 -1.375 -6.068 1.00 96.12 96 ARG A CA 1
ATOM 732 C C . ARG A 1 96 ? 8.899 -0.098 -5.346 1.00 96.12 96 ARG A C 1
ATOM 734 O O . ARG A 1 96 ? 9.178 0.897 -6.017 1.00 96.12 96 ARG A O 1
ATOM 741 N N . GLN A 1 97 ? 8.980 -0.137 -4.023 1.00 96.56 97 GLN A N 1
ATOM 742 C CA . GLN A 1 97 ? 9.518 0.968 -3.241 1.00 96.56 97 GLN A CA 1
ATOM 743 C C . GLN A 1 97 ? 11.036 0.843 -3.074 1.00 96.56 97 GLN A C 1
ATOM 745 O O . GLN A 1 97 ? 11.568 -0.249 -2.857 1.00 96.56 97 GLN A O 1
ATOM 750 N N . MET A 1 98 ? 11.728 1.976 -3.171 1.00 96.75 98 MET A N 1
ATOM 751 C CA . MET A 1 98 ? 13.161 2.099 -2.904 1.00 96.75 98 MET A CA 1
ATOM 752 C C . MET A 1 98 ? 13.409 2.621 -1.492 1.00 96.75 98 MET A C 1
ATOM 754 O O . MET A 1 98 ? 12.667 3.462 -0.984 1.00 96.75 98 MET A O 1
ATOM 758 N N . ARG A 1 99 ? 14.497 2.167 -0.871 1.00 94.62 99 ARG A N 1
ATOM 759 C CA . ARG A 1 99 ? 14.843 2.530 0.503 1.00 94.62 99 ARG A CA 1
ATOM 760 C C . ARG A 1 99 ? 15.312 3.983 0.578 1.00 94.62 99 ARG A C 1
ATOM 762 O O . ARG A 1 99 ? 16.223 4.402 -0.144 1.00 94.62 99 ARG A O 1
ATOM 769 N N . ARG A 1 100 ? 14.751 4.761 1.512 1.00 91.75 100 ARG A N 1
ATOM 770 C CA . ARG A 1 100 ? 15.191 6.147 1.752 1.00 91.75 100 ARG A CA 1
ATOM 771 C C . ARG A 1 100 ? 16.698 6.182 2.016 1.00 91.75 100 ARG A C 1
ATOM 773 O O . ARG A 1 100 ? 17.217 5.353 2.758 1.00 91.75 100 ARG A O 1
ATOM 780 N N . LYS A 1 101 ? 17.404 7.155 1.428 1.00 92.88 101 LYS A N 1
ATOM 781 C CA . LYS A 1 101 ? 18.876 7.317 1.513 1.00 92.88 101 LYS A CA 1
ATOM 782 C C . LYS A 1 101 ? 19.696 6.193 0.842 1.00 92.88 101 LYS A C 1
ATOM 784 O O . LYS A 1 101 ? 20.914 6.320 0.778 1.00 92.88 101 LYS A O 1
ATOM 789 N N . LYS A 1 102 ? 19.064 5.137 0.314 1.00 94.81 102 LYS A N 1
ATOM 790 C CA . LYS A 1 102 ? 19.687 4.028 -0.429 1.00 94.81 102 LYS A CA 1
ATOM 791 C C . LYS A 1 102 ? 18.826 3.699 -1.652 1.00 94.81 102 LYS A C 1
ATOM 793 O O . LYS A 1 102 ? 18.204 2.647 -1.731 1.00 94.81 102 LYS A O 1
ATOM 798 N N . TRP A 1 103 ? 18.732 4.663 -2.568 1.00 92.25 103 TRP A N 1
ATOM 799 C CA . TRP A 1 103 ? 17.759 4.679 -3.672 1.00 92.25 103 TRP A CA 1
ATOM 800 C C . TRP A 1 103 ? 17.965 3.593 -4.735 1.00 92.25 103 TRP A C 1
ATOM 802 O O . TRP A 1 103 ? 17.135 3.440 -5.623 1.00 92.25 103 TRP A O 1
ATOM 812 N N . ASP A 1 104 ? 19.064 2.854 -4.656 1.00 92.12 104 ASP A N 1
ATOM 813 C CA . ASP A 1 104 ? 19.385 1.666 -5.442 1.00 92.12 104 ASP A CA 1
ATOM 814 C C . ASP A 1 104 ? 18.958 0.358 -4.750 1.00 92.12 104 ASP A C 1
ATOM 816 O O . ASP A 1 104 ? 18.938 -0.700 -5.378 1.00 92.12 104 ASP A O 1
ATOM 820 N N . GLN A 1 105 ? 18.579 0.418 -3.471 1.00 94.62 105 GLN A N 1
ATOM 821 C CA . GLN A 1 105 ? 18.159 -0.732 -2.681 1.00 94.62 105 GLN A CA 1
ATOM 822 C C . GLN A 1 105 ? 16.641 -0.837 -2.621 1.00 94.62 105 GLN A C 1
ATOM 824 O O . GLN A 1 105 ? 15.930 0.119 -2.308 1.00 94.62 105 GLN A O 1
ATOM 829 N N . TYR A 1 106 ? 16.163 -2.044 -2.894 1.00 93.00 106 TYR A N 1
ATOM 830 C CA . TYR A 1 106 ? 14.772 -2.424 -2.714 1.00 93.00 106 TYR A CA 1
ATOM 831 C C . TYR A 1 106 ? 14.374 -2.361 -1.233 1.00 93.00 106 TYR A C 1
ATOM 833 O O . TYR A 1 106 ? 15.155 -2.745 -0.357 1.00 93.00 106 TYR A O 1
ATOM 841 N N . ASP A 1 107 ? 13.168 -1.865 -0.979 1.00 93.88 107 ASP A N 1
ATOM 842 C CA . ASP A 1 107 ? 12.567 -1.810 0.349 1.00 93.88 107 ASP A CA 1
ATOM 843 C C . ASP A 1 107 ? 11.445 -2.847 0.455 1.00 93.88 107 ASP A C 1
ATOM 845 O O . ASP A 1 107 ? 11.628 -3.887 1.078 1.00 93.88 107 ASP A O 1
ATOM 849 N N . GLU A 1 108 ? 10.341 -2.611 -0.254 1.00 94.44 108 GLU A N 1
ATOM 850 C CA . GLU A 1 108 ? 9.111 -3.402 -0.178 1.00 94.44 108 GLU A CA 1
ATOM 851 C C . GLU A 1 108 ? 8.261 -3.263 -1.459 1.00 94.44 108 GLU A C 1
ATOM 853 O O . GLU A 1 108 ? 8.496 -2.387 -2.303 1.00 94.44 108 GLU A O 1
ATOM 858 N N . ASP A 1 109 ? 7.263 -4.137 -1.604 1.00 95.81 109 ASP A N 1
ATOM 859 C CA . ASP A 1 109 ? 6.257 -4.089 -2.667 1.00 95.81 109 ASP A CA 1
ATOM 860 C C . ASP A 1 109 ? 4.963 -3.482 -2.095 1.00 95.81 109 ASP A C 1
ATOM 862 O O . ASP A 1 109 ? 4.403 -4.011 -1.138 1.00 95.81 109 ASP A O 1
ATOM 866 N N . LYS A 1 110 ? 4.426 -2.429 -2.728 1.00 97.12 110 LYS A N 1
ATOM 867 C CA . LYS A 1 110 ? 3.109 -1.861 -2.386 1.00 97.12 110 LYS A CA 1
ATOM 868 C C . LYS A 1 110 ? 2.089 -2.160 -3.467 1.00 97.12 110 LYS A C 1
ATOM 870 O O . LYS A 1 110 ? 2.272 -1.803 -4.635 1.00 97.12 110 LYS A O 1
ATOM 875 N N . CYS A 1 111 ? 0.999 -2.812 -3.081 1.00 98.25 111 CYS A N 1
ATOM 876 C CA . CYS A 1 111 ? 0.002 -3.322 -4.013 1.00 98.25 111 CYS A CA 1
ATOM 877 C C . CYS A 1 111 ? -1.161 -2.343 -4.173 1.00 98.25 111 CYS A C 1
ATOM 879 O O . CYS A 1 111 ? -1.712 -1.840 -3.205 1.00 98.25 111 CYS A O 1
ATOM 881 N N . PHE A 1 112 ? -1.584 -2.091 -5.404 1.00 98.3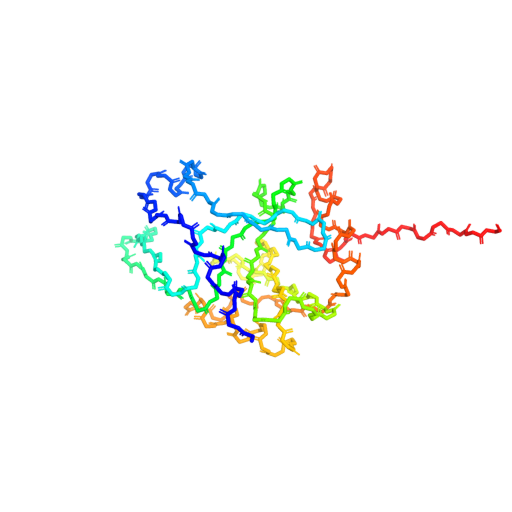8 112 PHE A N 1
ATOM 882 C CA . PHE A 1 112 ? -2.663 -1.168 -5.738 1.00 98.38 112 PHE A CA 1
ATOM 883 C C . PHE A 1 112 ? -3.816 -1.967 -6.336 1.00 98.38 112 PHE A C 1
ATOM 885 O O . PHE A 1 112 ? -3.779 -2.347 -7.510 1.00 98.38 112 PHE A O 1
ATOM 892 N N . LEU A 1 113 ? -4.835 -2.231 -5.517 1.00 97.81 113 LEU A N 1
ATOM 893 C CA . LEU A 1 113 ? -6.026 -2.987 -5.908 1.00 97.81 113 LEU A CA 1
ATOM 894 C C . LEU A 1 113 ? -7.128 -2.043 -6.361 1.00 97.81 113 LEU A C 1
ATOM 896 O O . LEU A 1 113 ? -7.369 -1.014 -5.735 1.00 97.81 113 LEU A O 1
ATOM 900 N N . GLY A 1 114 ? -7.845 -2.415 -7.412 1.00 96.69 114 GLY A N 1
ATOM 901 C CA . GLY A 1 114 ? -9.039 -1.691 -7.830 1.00 96.69 114 GLY A CA 1
ATOM 902 C C . GLY A 1 114 ? -8.799 -0.307 -8.426 1.00 96.69 114 GLY A C 1
ATOM 903 O O . GLY A 1 114 ? -9.628 0.600 -8.294 1.00 96.69 114 GLY A O 1
ATOM 904 N N . PHE A 1 115 ? -7.634 -0.132 -9.050 1.00 96.56 115 PHE A N 1
ATOM 905 C CA . PHE A 1 115 ? -7.296 1.056 -9.821 1.00 96.56 115 PHE A CA 1
ATOM 906 C C . PHE A 1 115 ? -7.618 0.831 -11.303 1.00 96.56 115 PHE A C 1
ATOM 908 O O . PHE A 1 115 ? -7.388 -0.260 -11.820 1.00 96.56 115 PHE A O 1
ATOM 915 N N . PRO A 1 116 ? -8.099 1.860 -12.021 1.00 95.62 116 PRO A N 1
ATOM 916 C CA . PRO A 1 116 ? -8.531 1.707 -13.410 1.00 95.62 116 PRO A CA 1
ATOM 917 C C . PRO A 1 116 ? -7.368 1.578 -14.407 1.00 95.62 116 PRO A C 1
ATOM 919 O O . PRO A 1 116 ? -7.590 1.228 -15.560 1.00 95.62 116 PRO A O 1
ATOM 922 N N . SER A 1 117 ? -6.137 1.916 -14.007 1.00 97.69 117 SER A N 1
ATOM 923 C CA . SER A 1 117 ? -4.950 1.820 -14.861 1.00 97.69 117 SER A CA 1
ATOM 924 C C . SER A 1 117 ? -3.651 1.874 -14.054 1.00 97.69 117 SER A C 1
ATOM 926 O O . SER A 1 117 ? -3.611 2.427 -12.949 1.00 97.69 117 SER A O 1
ATOM 928 N N . MET A 1 118 ? -2.556 1.402 -14.656 1.00 98.00 118 MET A N 1
ATOM 929 C CA . MET A 1 118 ? -1.200 1.536 -14.108 1.00 98.00 118 MET A CA 1
ATOM 930 C C . MET A 1 118 ? -0.830 3.005 -13.857 1.00 98.00 118 MET A C 1
ATOM 932 O O . MET A 1 118 ? -0.209 3.332 -12.847 1.00 98.00 118 MET A O 1
ATOM 936 N N . GLY A 1 119 ? -1.248 3.912 -14.747 1.00 98.44 119 GLY A N 1
ATOM 937 C CA . GLY A 1 119 ? -1.033 5.351 -14.582 1.00 98.44 119 GLY A CA 1
ATOM 938 C C . GLY A 1 119 ? -1.775 5.926 -13.371 1.00 98.44 119 GLY A C 1
ATOM 939 O O . GLY A 1 119 ? -1.217 6.748 -12.645 1.00 98.44 119 GLY A O 1
ATOM 940 N N . ALA A 1 120 ? -3.002 5.462 -13.108 1.00 98.12 120 ALA A N 1
ATOM 941 C CA . ALA A 1 120 ? -3.758 5.864 -11.925 1.00 98.12 120 ALA A CA 1
ATOM 942 C C . ALA A 1 120 ? -3.106 5.356 -10.629 1.00 98.12 120 ALA A C 1
ATOM 944 O O . ALA A 1 120 ? -2.981 6.132 -9.683 1.00 98.12 120 ALA A O 1
ATOM 945 N N . ALA A 1 121 ? -2.639 4.103 -10.607 1.00 98.25 121 ALA A N 1
ATOM 946 C CA . ALA A 1 121 ? -1.914 3.539 -9.468 1.00 98.25 121 ALA A CA 1
ATOM 947 C C . ALA A 1 121 ? -0.584 4.268 -9.210 1.00 98.25 121 ALA A C 1
ATOM 949 O O . ALA A 1 121 ? -0.307 4.671 -8.084 1.00 98.25 121 ALA A O 1
ATOM 950 N N . LYS A 1 122 ? 0.203 4.536 -10.262 1.00 98.50 122 LYS A N 1
ATOM 951 C CA . LYS A 1 122 ? 1.452 5.306 -10.152 1.00 98.50 122 LYS A CA 1
ATOM 952 C C . LYS A 1 122 ? 1.212 6.705 -9.581 1.00 98.50 122 LYS A C 1
ATOM 954 O O . LYS A 1 122 ? 1.973 7.149 -8.729 1.00 98.50 122 LYS A O 1
ATOM 959 N N . ARG A 1 123 ? 0.165 7.400 -10.035 1.00 98.25 123 ARG A N 1
ATOM 960 C CA . ARG A 1 123 ? -0.196 8.721 -9.502 1.00 98.25 123 ARG A CA 1
ATOM 961 C C . ARG A 1 123 ? -0.600 8.642 -8.030 1.00 98.25 123 ARG A C 1
ATOM 963 O O . ARG A 1 123 ? -0.135 9.459 -7.250 1.00 98.25 123 ARG A O 1
ATOM 970 N N . ALA A 1 124 ? -1.409 7.653 -7.653 1.00 97.44 124 ALA A N 1
ATOM 971 C CA . ALA A 1 124 ? -1.799 7.447 -6.260 1.00 97.44 124 ALA A CA 1
ATOM 972 C C . ALA A 1 124 ? -0.590 7.179 -5.351 1.00 97.44 124 ALA A C 1
ATOM 974 O O . ALA A 1 124 ? -0.524 7.738 -4.262 1.00 97.44 124 ALA A O 1
ATOM 975 N N . TYR A 1 125 ? 0.384 6.387 -5.818 1.00 98.00 125 TYR A N 1
ATOM 976 C CA . TYR A 1 125 ? 1.652 6.195 -5.114 1.00 98.00 125 TYR A CA 1
ATOM 977 C C . TYR A 1 125 ? 2.410 7.518 -4.970 1.00 98.00 125 TYR A C 1
ATOM 979 O O . TYR A 1 125 ? 2.683 7.948 -3.860 1.00 98.00 125 TYR A O 1
ATOM 987 N N . LEU A 1 126 ? 2.709 8.204 -6.078 1.00 97.31 126 LEU A N 1
ATOM 988 C CA . LEU A 1 126 ? 3.521 9.426 -6.051 1.00 97.31 126 LEU A CA 1
ATOM 989 C C . LEU A 1 126 ? 2.887 10.559 -5.232 1.00 97.31 126 LEU A C 1
ATOM 991 O O . LEU A 1 126 ? 3.617 11.307 -4.599 1.00 97.31 126 LEU A O 1
ATOM 995 N N . ASN A 1 127 ? 1.556 10.664 -5.194 1.00 95.62 127 ASN A N 1
ATOM 996 C CA . ASN A 1 127 ? 0.856 11.632 -4.344 1.00 95.62 127 ASN A CA 1
ATOM 997 C C . ASN A 1 127 ? 1.005 11.337 -2.841 1.00 95.62 127 ASN A C 1
ATOM 999 O O . ASN A 1 127 ? 0.817 12.231 -2.019 1.00 95.62 127 ASN A O 1
ATOM 1003 N N . HIS A 1 128 ? 1.295 10.088 -2.470 1.00 95.06 128 HIS A N 1
ATOM 1004 C CA . HIS A 1 128 ? 1.422 9.670 -1.076 1.00 95.06 128 HIS A CA 1
ATOM 1005 C C . HIS A 1 128 ? 2.807 9.960 -0.480 1.00 95.06 128 HIS A C 1
ATOM 1007 O O . HIS A 1 128 ? 2.947 10.013 0.742 1.00 95.06 128 HIS A O 1
ATOM 1013 N N . TYR A 1 129 ? 3.820 10.153 -1.329 1.00 92.19 129 TYR A N 1
ATOM 1014 C CA . TYR A 1 129 ? 5.212 10.346 -0.925 1.00 92.19 129 TYR A CA 1
ATOM 1015 C C . TYR A 1 129 ? 5.697 11.763 -1.232 1.00 92.19 129 TYR A C 1
ATOM 1017 O O . TYR A 1 129 ? 5.334 12.367 -2.236 1.00 92.19 129 TYR A O 1
ATOM 1025 N N . ASP A 1 130 ? 6.568 12.280 -0.368 1.00 90.50 130 ASP A N 1
ATOM 1026 C CA . ASP A 1 130 ? 7.201 13.595 -0.518 1.00 90.50 130 ASP A CA 1
ATOM 1027 C C . ASP A 1 130 ? 8.411 13.579 -1.469 1.00 90.50 130 ASP A C 1
ATOM 1029 O O . ASP A 1 130 ? 8.912 14.633 -1.861 1.00 90.50 130 ASP A O 1
ATOM 1033 N N . ASP A 1 131 ? 8.877 12.388 -1.848 1.00 93.81 131 ASP A N 1
ATOM 1034 C CA . ASP A 1 131 ? 10.061 12.188 -2.672 1.00 93.81 131 ASP A CA 1
ATOM 1035 C C . ASP A 1 131 ? 9.790 11.162 -3.787 1.00 93.81 131 ASP A C 1
ATOM 1037 O O . ASP A 1 131 ? 9.583 9.976 -3.516 1.00 93.81 131 ASP A O 1
ATOM 1041 N N . PRO A 1 132 ? 9.823 11.555 -5.071 1.00 96.31 132 PRO A N 1
ATOM 1042 C CA . PRO A 1 132 ? 9.550 10.629 -6.166 1.00 96.31 132 PRO A CA 1
ATOM 1043 C C . PRO A 1 132 ? 10.594 9.507 -6.288 1.00 96.31 132 PRO A C 1
ATOM 1045 O O . PRO A 1 132 ? 10.326 8.520 -6.969 1.00 96.31 132 PRO A O 1
ATOM 1048 N N . ARG A 1 133 ? 11.762 9.612 -5.634 1.00 96.94 133 ARG A N 1
ATOM 1049 C CA . ARG A 1 133 ? 12.803 8.568 -5.645 1.00 96.94 133 ARG A CA 1
ATOM 1050 C C . ARG A 1 133 ? 12.399 7.297 -4.904 1.00 96.94 133 ARG A C 1
ATOM 1052 O O . ARG A 1 133 ? 13.013 6.260 -5.135 1.00 96.94 133 ARG A O 1
ATOM 1059 N N . PHE A 1 134 ? 11.358 7.346 -4.069 1.00 96.62 134 PHE A N 1
ATOM 1060 C CA . PHE A 1 134 ? 10.752 6.136 -3.511 1.00 96.62 134 PHE A CA 1
ATOM 1061 C C . PHE A 1 134 ? 10.201 5.214 -4.610 1.00 96.62 134 PHE A C 1
ATOM 1063 O O . PHE A 1 134 ? 10.174 4.001 -4.435 1.00 96.62 134 PHE A O 1
ATOM 1070 N N . PHE A 1 135 ? 9.816 5.756 -5.769 1.00 97.56 135 PHE A N 1
ATOM 1071 C CA . PHE A 1 135 ? 9.288 4.969 -6.877 1.00 97.56 135 PHE A CA 1
ATOM 1072 C C . PHE A 1 135 ? 10.402 4.232 -7.642 1.00 97.56 135 PHE A C 1
ATOM 1074 O O . PHE A 1 135 ? 11.102 4.816 -8.468 1.00 97.56 135 PHE A O 1
ATOM 1081 N N . GLY A 1 136 ? 10.512 2.921 -7.426 1.00 96.44 136 GLY A N 1
ATOM 1082 C CA . GLY A 1 136 ? 11.455 2.027 -8.111 1.00 96.44 136 GLY A CA 1
ATOM 1083 C C . GLY A 1 136 ? 10.913 1.363 -9.380 1.00 96.44 136 GLY A C 1
ATOM 1084 O O . GLY A 1 136 ? 11.633 0.629 -10.057 1.00 96.44 136 GLY A O 1
ATOM 1085 N N . GLY A 1 137 ? 9.637 1.580 -9.701 1.00 96.50 137 GLY A N 1
ATOM 1086 C CA . GLY A 1 137 ? 8.959 0.992 -10.855 1.00 96.50 137 GLY A CA 1
ATOM 1087 C C . GLY A 1 137 ? 7.603 0.396 -10.498 1.00 96.50 137 GLY A C 1
ATOM 1088 O O . GLY A 1 137 ? 7.246 0.264 -9.330 1.00 96.50 137 GLY A O 1
ATOM 1089 N N . ILE A 1 138 ? 6.836 0.034 -11.524 1.00 98.12 138 ILE A N 1
ATOM 1090 C CA . ILE A 1 138 ? 5.499 -0.544 -11.377 1.00 98.12 138 ILE A CA 1
ATOM 1091 C C . ILE A 1 138 ? 5.291 -1.640 -12.417 1.00 98.12 138 ILE A C 1
ATOM 1093 O O . ILE A 1 138 ? 5.760 -1.521 -13.550 1.00 98.12 138 ILE A O 1
ATOM 1097 N N . ILE A 1 139 ? 4.594 -2.704 -12.034 1.00 97.31 139 ILE A N 1
ATOM 1098 C CA . ILE A 1 139 ? 4.123 -3.744 -12.955 1.00 97.31 139 ILE A CA 1
ATOM 1099 C C . ILE A 1 139 ? 2.614 -3.928 -12.813 1.00 97.31 139 ILE A C 1
ATOM 1101 O O . ILE A 1 139 ? 2.053 -3.609 -11.767 1.00 97.31 139 ILE A O 1
ATOM 1105 N N . ALA A 1 140 ? 1.976 -4.461 -13.850 1.00 97.62 140 ALA A N 1
ATOM 1106 C CA . ALA A 1 140 ? 0.614 -4.973 -13.782 1.00 97.62 140 ALA A CA 1
ATOM 1107 C C . ALA A 1 140 ? 0.654 -6.495 -13.608 1.00 97.62 140 ALA A C 1
ATOM 1109 O O . ALA A 1 140 ? 1.534 -7.167 -14.153 1.00 97.62 140 ALA A O 1
ATOM 1110 N N . MET A 1 141 ? -0.281 -7.030 -12.832 1.00 97.31 141 MET A N 1
ATOM 1111 C CA . MET A 1 141 ? -0.426 -8.458 -12.589 1.00 97.31 141 MET A CA 1
ATOM 1112 C C . MET A 1 141 ? -1.912 -8.826 -12.570 1.00 97.31 141 MET A C 1
ATOM 1114 O O . MET A 1 141 ? -2.668 -8.199 -11.826 1.00 97.31 141 MET A O 1
ATOM 1118 N N . PRO A 1 142 ? -2.357 -9.850 -13.318 1.00 97.94 142 PRO A N 1
ATOM 1119 C CA . PRO A 1 142 ? -3.738 -10.317 -13.239 1.00 97.94 142 PRO A CA 1
ATOM 1120 C C . PRO A 1 142 ? -4.116 -10.719 -11.808 1.00 97.94 142 PRO A C 1
ATOM 1122 O O . PRO A 1 142 ? -3.336 -11.391 -11.128 1.00 97.94 142 PRO A O 1
ATOM 1125 N N . VAL A 1 143 ? -5.328 -10.376 -11.361 1.00 97.00 143 VAL A N 1
ATOM 1126 C CA . VAL A 1 143 ? -5.803 -10.636 -9.984 1.00 97.00 143 VAL A CA 1
ATOM 1127 C C . VAL A 1 143 ? -5.609 -12.094 -9.558 1.00 97.00 143 VAL A C 1
ATOM 1129 O O . VAL A 1 143 ? -5.106 -12.360 -8.468 1.00 97.00 143 VAL A O 1
ATOM 1132 N N . ALA A 1 144 ? -5.948 -13.055 -10.422 1.00 96.88 144 ALA A N 1
ATOM 1133 C CA . ALA A 1 144 ? -5.802 -14.478 -10.112 1.00 96.88 144 ALA A CA 1
ATOM 1134 C C . ALA A 1 144 ? -4.334 -14.897 -9.895 1.00 96.88 144 ALA A C 1
ATOM 1136 O O . ALA A 1 144 ? -4.037 -15.744 -9.049 1.00 96.88 144 ALA A O 1
ATOM 1137 N N . GLU A 1 145 ? -3.401 -14.303 -10.645 1.00 97.00 145 GLU A N 1
ATOM 1138 C CA . GLU A 1 145 ? -1.969 -14.537 -10.458 1.00 97.00 145 GLU A CA 1
ATOM 1139 C C . GLU A 1 145 ? -1.475 -13.891 -9.162 1.00 97.00 145 GLU A C 1
ATOM 1141 O O . GLU A 1 145 ? -0.795 -14.555 -8.376 1.00 97.00 145 GLU A O 1
ATOM 1146 N N . PHE A 1 146 ? -1.875 -12.644 -8.908 1.00 97.12 146 PHE A N 1
ATOM 1147 C CA . PHE A 1 146 ? -1.543 -11.915 -7.689 1.00 97.12 146 PHE A CA 1
ATOM 1148 C C . PHE A 1 146 ? -1.982 -12.669 -6.434 1.00 97.12 146 PHE A C 1
ATOM 1150 O O . PHE A 1 146 ? -1.159 -12.936 -5.563 1.00 97.12 146 PHE A O 1
ATOM 1157 N N . VAL A 1 147 ? -3.249 -13.091 -6.368 1.00 96.94 147 VAL A N 1
ATOM 1158 C CA . VAL A 1 147 ? -3.806 -13.829 -5.221 1.00 96.94 147 VAL A CA 1
ATOM 1159 C C . VAL A 1 147 ? -3.014 -15.107 -4.945 1.00 96.94 147 VAL A C 1
ATOM 1161 O O . VAL A 1 147 ? -2.733 -15.425 -3.791 1.00 96.94 147 VAL A O 1
ATOM 1164 N N . ARG A 1 148 ? -2.615 -15.839 -5.992 1.00 95.75 148 ARG A N 1
ATOM 1165 C CA . ARG A 1 148 ? -1.769 -17.030 -5.839 1.00 95.75 148 ARG A CA 1
ATOM 1166 C C . ARG A 1 148 ? -0.389 -16.689 -5.283 1.00 95.75 148 ARG A C 1
ATOM 1168 O O . ARG A 1 148 ? 0.079 -17.375 -4.379 1.00 95.75 148 ARG A O 1
ATOM 1175 N N . LYS A 1 149 ? 0.261 -15.656 -5.823 1.00 95.50 149 LYS A N 1
ATOM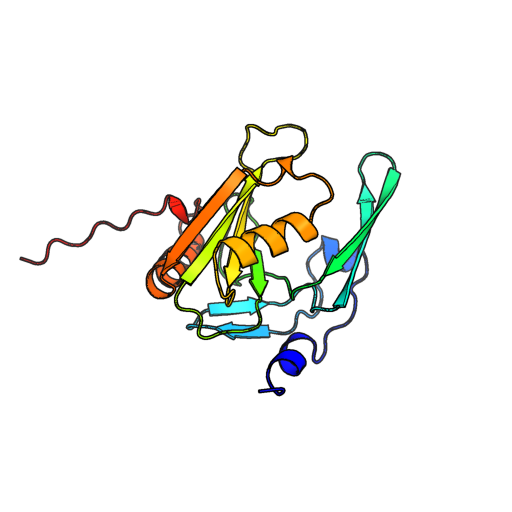 1176 C CA . LYS A 1 149 ? 1.620 -15.256 -5.431 1.00 95.50 149 LYS A CA 1
ATOM 1177 C C . LYS A 1 149 ? 1.667 -14.694 -4.019 1.00 95.50 149 LYS A C 1
ATOM 1179 O O . LYS A 1 149 ? 2.489 -15.140 -3.232 1.00 95.50 149 LYS A O 1
ATOM 1184 N N . VAL A 1 150 ? 0.754 -13.788 -3.678 1.00 95.56 150 VAL A N 1
ATOM 1185 C CA . VAL A 1 150 ? 0.730 -13.142 -2.362 1.00 95.56 150 VAL A CA 1
ATOM 1186 C C . VAL A 1 150 ? 0.421 -14.137 -1.240 1.00 95.56 150 VAL A C 1
ATOM 1188 O O . VAL A 1 150 ? 0.986 -14.045 -0.163 1.00 95.56 150 VAL A O 1
ATOM 1191 N N . ARG A 1 151 ? -0.399 -15.167 -1.493 1.00 95.25 151 ARG A N 1
ATOM 1192 C CA . ARG A 1 151 ? -0.624 -16.247 -0.515 1.00 95.25 151 ARG A CA 1
ATOM 1193 C C . ARG A 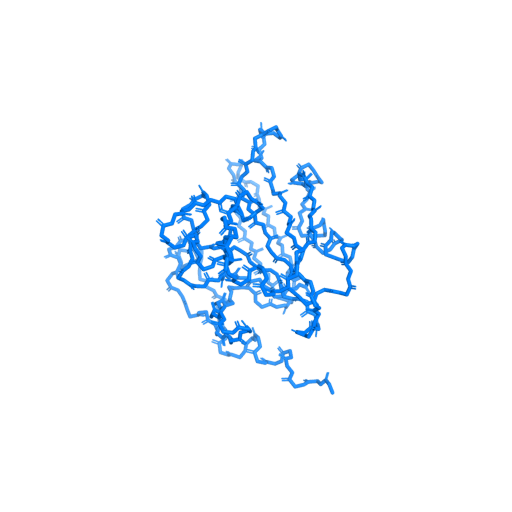1 151 ? 0.627 -17.077 -0.249 1.00 95.25 151 ARG A C 1
ATOM 1195 O O . ARG A 1 151 ? 0.837 -17.503 0.881 1.00 95.25 151 ARG A O 1
ATOM 1202 N N . ALA A 1 152 ? 1.439 -17.314 -1.277 1.00 93.88 152 ALA A N 1
ATOM 1203 C CA . ALA A 1 152 ? 2.657 -18.105 -1.142 1.00 93.88 152 ALA A CA 1
ATOM 1204 C C . ALA A 1 152 ? 3.744 -17.389 -0.328 1.00 93.88 152 ALA A C 1
ATOM 1206 O O . ALA A 1 152 ? 4.643 -18.057 0.183 1.00 93.88 152 ALA A O 1
ATOM 1207 N N . THR A 1 153 ? 3.654 -16.064 -0.154 1.00 93.25 153 THR A N 1
ATOM 1208 C CA . THR A 1 153 ? 4.641 -15.333 0.649 1.00 93.25 153 THR A CA 1
ATOM 1209 C C . THR A 1 153 ? 4.612 -15.734 2.121 1.00 93.25 153 THR A C 1
ATOM 1211 O O . THR A 1 153 ? 5.642 -15.685 2.776 1.00 93.25 153 THR A O 1
ATOM 1214 N N . ARG A 1 154 ? 3.471 -16.238 2.615 1.00 89.31 154 ARG A N 1
ATOM 1215 C CA . ARG A 1 154 ? 3.330 -16.778 3.974 1.00 89.31 154 ARG A CA 1
ATOM 1216 C C . ARG A 1 154 ? 4.339 -17.882 4.297 1.00 89.31 154 ARG A C 1
ATOM 1218 O O . ARG A 1 154 ? 4.790 -17.992 5.427 1.00 89.31 154 ARG A O 1
ATOM 1225 N N . GLU A 1 155 ? 4.609 -18.758 3.334 1.00 87.62 155 GLU A N 1
ATOM 1226 C CA . GLU A 1 155 ? 5.531 -19.886 3.519 1.00 87.62 155 GLU A CA 1
ATOM 1227 C C . GLU A 1 155 ? 6.951 -19.517 3.095 1.00 87.62 155 GLU A C 1
ATOM 1229 O O . GLU A 1 155 ? 7.927 -20.056 3.616 1.00 87.62 155 GLU A O 1
ATOM 1234 N N . LYS A 1 156 ? 7.066 -18.616 2.114 1.00 86.19 156 LYS A N 1
ATOM 1235 C CA . LYS A 1 156 ? 8.336 -18.190 1.540 1.00 86.19 156 LYS A CA 1
ATOM 1236 C C . LYS A 1 156 ? 8.286 -16.695 1.208 1.00 86.19 156 LYS A C 1
ATOM 1238 O O . LYS A 1 156 ? 7.914 -16.353 0.078 1.00 86.19 156 LYS A O 1
ATOM 1243 N N . PRO A 1 157 ? 8.685 -15.821 2.149 1.00 83.56 157 PRO A N 1
ATOM 1244 C CA . PRO A 1 157 ? 8.732 -14.380 1.925 1.00 83.56 157 PRO A CA 1
ATOM 1245 C C . PRO A 1 157 ? 9.560 -14.049 0.681 1.00 83.56 157 PRO A C 1
ATOM 1247 O O . PRO A 1 157 ? 10.674 -14.550 0.497 1.00 83.56 157 PRO A O 1
ATOM 1250 N N . ALA A 1 158 ? 8.994 -13.258 -0.230 1.00 84.06 158 ALA A N 1
ATOM 1251 C CA . ALA A 1 158 ? 9.617 -12.937 -1.509 1.00 84.06 158 ALA A CA 1
ATOM 1252 C C . ALA A 1 158 ? 8.981 -11.702 -2.154 1.00 84.06 158 ALA A C 1
ATOM 1254 O O . ALA A 1 158 ? 7.818 -11.387 -1.910 1.00 84.06 158 ALA A O 1
ATOM 1255 N N . MET A 1 159 ? 9.723 -11.060 -3.065 1.00 83.44 159 MET A N 1
ATOM 1256 C CA . MET A 1 159 ? 9.144 -10.096 -4.008 1.00 83.44 159 MET A CA 1
ATOM 1257 C C . MET A 1 159 ? 8.024 -10.774 -4.794 1.00 83.44 159 MET A C 1
ATOM 1259 O O . MET A 1 159 ? 8.270 -11.788 -5.459 1.00 83.44 159 MET A O 1
ATOM 1263 N N . ILE A 1 160 ? 6.833 -10.180 -4.810 1.00 81.94 160 ILE A N 1
ATOM 1264 C CA . ILE A 1 160 ? 5.650 -10.785 -5.438 1.00 81.94 160 ILE A CA 1
ATOM 1265 C C . ILE A 1 160 ? 5.920 -11.009 -6.927 1.00 81.94 160 ILE A C 1
ATOM 1267 O O . ILE A 1 160 ? 5.619 -12.068 -7.480 1.00 81.94 160 ILE A O 1
ATOM 1271 N N . LYS A 1 161 ? 6.592 -10.051 -7.576 1.00 75.00 161 LYS A N 1
ATOM 1272 C CA . LYS A 1 161 ? 7.026 -10.169 -8.976 1.00 75.00 161 LYS A CA 1
ATOM 1273 C C . LYS A 1 161 ? 7.874 -11.421 -9.241 1.00 75.00 161 LYS A C 1
ATOM 1275 O O . LYS A 1 161 ? 7.728 -12.029 -10.300 1.00 75.00 161 LYS A O 1
ATOM 1280 N N . SER A 1 162 ? 8.761 -11.780 -8.318 1.00 68.56 162 SER A N 1
ATOM 1281 C CA . SER A 1 162 ? 9.807 -12.788 -8.531 1.00 68.56 162 SER A CA 1
ATOM 1282 C C . SER A 1 162 ? 9.367 -14.213 -8.196 1.00 68.56 162 SER A C 1
ATOM 1284 O O . SER A 1 162 ? 10.102 -15.156 -8.485 1.00 68.56 162 SER A O 1
ATOM 1286 N N . ILE A 1 163 ? 8.178 -14.396 -7.612 1.00 67.69 163 ILE A N 1
ATOM 1287 C CA . ILE A 1 163 ? 7.629 -15.728 -7.342 1.00 67.69 163 ILE A CA 1
ATOM 1288 C C . ILE A 1 163 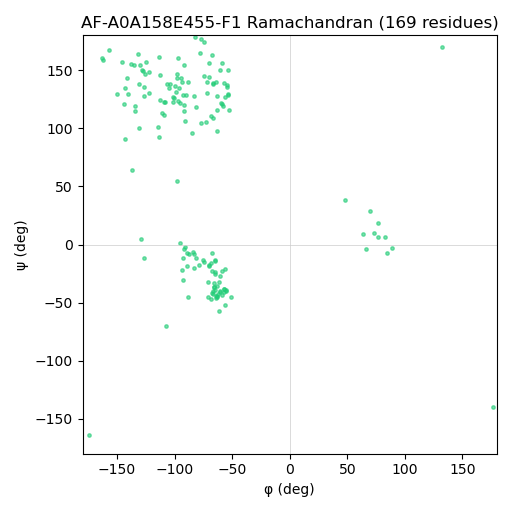? 7.288 -16.394 -8.676 1.00 67.69 163 ILE A C 1
ATOM 1290 O O . ILE A 1 163 ? 6.349 -16.000 -9.371 1.00 67.69 163 ILE A O 1
ATOM 1294 N N . LEU A 1 164 ? 8.054 -17.421 -9.038 1.00 63.00 164 LEU A N 1
ATOM 1295 C CA . LEU A 1 164 ? 7.786 -18.263 -10.195 1.00 63.00 164 LEU A CA 1
ATOM 1296 C C . LEU A 1 164 ? 7.153 -19.568 -9.719 1.00 63.00 164 LEU A C 1
ATOM 1298 O O . LEU A 1 164 ? 7.742 -20.306 -8.935 1.00 63.00 164 LEU A O 1
ATOM 1302 N N . PHE A 1 165 ? 5.964 -19.874 -10.227 1.00 58.50 165 PHE A N 1
ATOM 1303 C CA . PHE A 1 165 ? 5.404 -21.213 -10.108 1.00 58.50 165 PHE A CA 1
ATOM 1304 C C . PHE A 1 165 ? 5.754 -21.973 -11.382 1.00 58.50 165 PHE A C 1
ATOM 1306 O O . PHE A 1 165 ? 5.381 -21.530 -12.471 1.00 58.50 165 PHE A O 1
ATOM 1313 N N . MET A 1 166 ? 6.452 -23.104 -11.267 1.00 48.53 166 MET A N 1
ATOM 1314 C CA . MET A 1 166 ? 6.570 -24.016 -12.403 1.00 48.53 166 MET A CA 1
ATOM 1315 C C . MET A 1 166 ? 5.158 -24.455 -12.793 1.00 48.53 166 MET A C 1
ATOM 1317 O O . MET A 1 166 ? 4.415 -24.983 -11.965 1.00 48.53 166 MET A O 1
ATOM 1321 N N . ARG A 1 167 ? 4.762 -24.203 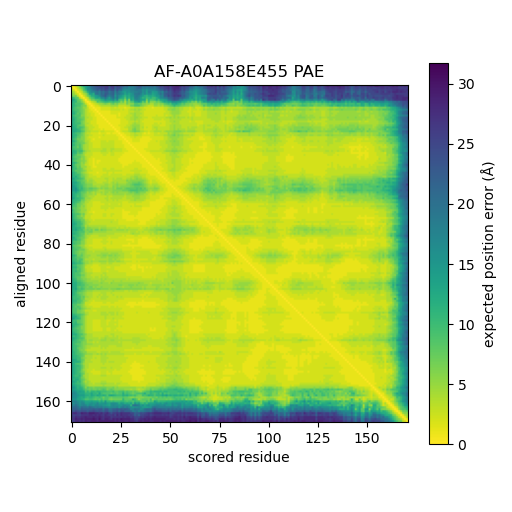-14.044 1.00 43.78 167 ARG A N 1
ATOM 1322 C CA . ARG A 1 167 ? 3.586 -24.865 -14.607 1.00 43.78 167 ARG A CA 1
ATOM 1323 C C . ARG A 1 167 ? 3.922 -26.349 -14.630 1.00 43.78 167 ARG A C 1
ATOM 1325 O O . ARG A 1 167 ? 4.862 -26.734 -15.320 1.00 43.78 167 ARG A O 1
ATOM 1332 N N . SER A 1 168 ? 3.193 -27.164 -13.873 1.00 43.03 168 SER A N 1
ATOM 1333 C CA . SER A 1 168 ? 3.224 -28.607 -14.078 1.00 43.03 168 SER A CA 1
ATOM 1334 C C . SER A 1 168 ? 2.920 -28.842 -15.553 1.00 43.03 168 SER A C 1
ATOM 1336 O O . SER A 1 168 ? 1.857 -28.448 -16.035 1.00 43.03 168 SER A O 1
ATOM 1338 N N . ALA A 1 169 ? 3.888 -29.394 -16.282 1.00 40.84 169 ALA A N 1
ATOM 1339 C CA . ALA A 1 169 ? 3.657 -29.897 -17.619 1.00 40.84 169 ALA A CA 1
ATOM 1340 C C . ALA A 1 169 ? 2.648 -31.036 -17.471 1.00 40.84 169 ALA A C 1
ATOM 1342 O O . ALA A 1 169 ? 3.004 -32.140 -17.063 1.00 40.84 169 ALA A O 1
ATOM 1343 N N . VAL A 1 170 ? 1.374 -30.732 -17.704 1.00 40.34 170 VAL A N 1
ATOM 1344 C CA . VAL A 1 170 ? 0.356 -31.758 -17.884 1.00 40.34 170 VAL A CA 1
ATOM 1345 C C . VAL A 1 170 ? 0.723 -32.454 -19.193 1.00 40.34 170 VAL A C 1
ATOM 1347 O O . VAL A 1 170 ? 0.686 -31.830 -20.254 1.00 40.34 170 VAL A O 1
ATOM 1350 N N . ARG A 1 171 ? 1.195 -33.695 -19.075 1.00 37.94 171 ARG A N 1
ATOM 1351 C CA . ARG A 1 171 ? 1.121 -34.687 -20.148 1.00 37.94 171 ARG A CA 1
ATOM 1352 C C . ARG A 1 171 ? -0.259 -35.317 -20.117 1.00 37.94 171 ARG A C 1
ATOM 1354 O O . ARG A 1 171 ? -0.772 -35.493 -18.988 1.00 37.94 171 ARG A O 1
#

Foldseek 3Di:
DPPPLCQQCPPDDQDDPVCVVVVPDQFRWDDAPNWIWGFNARQQGKDWDADPVRHIDMFHQNFTKGFGPLFQAPQRDGAIETEDDASPAFKKKWWFFADVVGLVDTDTIHIYGGANDNVRVLVSVVSRDPDNSRGPDMDIDGPVLQVVQRNCNSVPHDDSVPDDDPDPPDD

Solvent-accessible surface area (backbone atoms only — not comparable to full-atom values): 9831 Å² total; per-residue (Å²): 144,77,72,69,72,55,65,56,47,57,86,53,66,89,65,53,74,68,32,58,74,68,66,71,57,73,48,33,69,49,78,56,95,91,41,47,35,38,34,73,40,28,57,77,37,74,52,69,52,63,49,100,86,70,49,76,49,76,43,68,27,88,42,28,29,31,29,35,63,80,26,27,27,72,73,72,44,50,36,36,35,38,47,44,92,37,85,79,40,66,39,30,32,40,32,36,33,21,28,86,100,39,68,91,39,80,48,48,62,43,32,30,38,14,37,97,40,68,68,55,40,51,49,57,52,51,73,66,46,98,52,72,65,36,63,65,48,74,47,81,38,47,45,75,58,44,57,56,40,48,55,47,13,52,84,49,58,43,60,63,88,73,64,77,76,81,76,77,80,80,125

Nearest PDB structures (foldseek):
  3ld3-assembly1_A  TM=4.659E-01  e=6.312E-04  Anaplasma phagocytophilum str. HZ
  2bqy-assembly1_A  TM=4.474E-01  e=1.252E-03  Helicobacter pylori 26695
  6n1c-assembly1_F  TM=4.648E-01  e=3.612E-03  Legionella pneumophila subsp. pneumophila str. Philadelphia 1
  3tr4-assembly1_D  TM=4.223E-01  e=1.510E-03  Coxiella burnetii RSA 493
  3i4q-assembly1_A  TM=4.885E-01  e=7.166E-03  Oleispira antarctica

Mean predicted aligned error: 5.66 Å

Radius of gyration: 16.31 Å; Cα contacts (8 Å, |Δi|>4): 316; chains: 1; bounding box: 42×52×41 Å